Protein AF-A2A233-F1 (afdb_monomer)

Solvent-accessible surface area (backbone atoms only — not comparable to full-atom values): 4415 Å² total; per-residue (Å²): 106,65,39,57,85,78,74,37,98,52,76,19,61,50,56,48,51,51,55,52,47,69,72,44,62,76,87,52,35,57,58,53,42,49,60,37,72,51,76,63,78,85,58,66,48,86,64,47,58,59,50,46,44,53,51,40,57,72,71,46,64,89,89,57,62,75,36,67,45,67,74,134

Mean predicted aligned error: 2.72 Å

Sequence (72 aa):
FQPSMIGMEAAGIHETTYNSIMKCDVDIRKDLYGNIVLSGGSTMFPGIADRMSKEITALAPSSMKIKVVAPP

Foldseek 3Di:
DDCVVVPDPDDDPLVVLVVVLVPDDPVCSLVSQQDAEDDDPVCPPPCSQVVSQVSNCVVDDVPHDGDYDYDD

Secondary structure (DSSP, 8-state):
--GGGGT-----HHHHHHHHHHHS-HHHHHHHHTTEE--SGGGGSTTHHHHHHHHHHHHS-TTS---EE---

Radius of gyration: 12.56 Å; Cα contacts (8 Å, |Δi|>4): 73; chains: 1; bounding box: 29×20×35 Å

Organism: Lactuca sativa (NCBI:txid4236)

InterPro domains:
  IPR004000 Actin family [PF00022] (1-72)
  IPR004000 Actin family [PTHR11937] (1-66)
  IPR043129 ATPase, nucleotide binding domain [SSF53067] (1-72)

pLDDT: mean 95.52, std 3.92, rang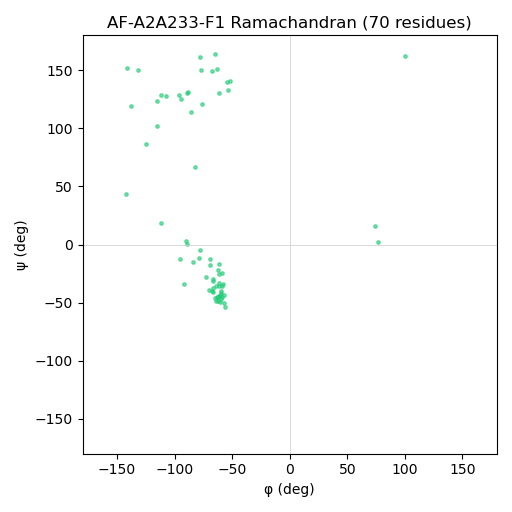e [71.25, 98.25]

Nearest PDB structures (foldseek):
  8gt2-assembly1_A  TM=9.974E-01  e=8.329E-10  Homo sapiens
  4b1v-assembly1_B  TM=9.986E-01  e=1.317E-09  Oryctolagus cuniculus
  2a5x-assembly1_A-2  TM=9.961E-01  e=1.406E-09  Oryctolagus cuniculus
  8oi6-assembly1_D  TM=9.870E-01  e=1.501E-09  Bos taurus
  5nbl-assembly2_C  TM=9.977E-01  e=1.710E-09  Saccharomyces cerevisiae S288C

Structure (mmCIF, N/CA/C/O backbone):
data_AF-A2A233-F1
#
_entry.id   AF-A2A233-F1
#
loop_
_atom_site.group_PDB
_atom_site.id
_atom_site.type_symbol
_atom_site.label_atom_id
_atom_site.label_alt_id
_atom_site.label_comp_id
_atom_site.label_asym_id
_atom_site.label_entity_id
_atom_site.label_seq_id
_atom_site.pdbx_PDB_ins_code
_atom_site.Cartn_x
_atom_site.Cartn_y
_atom_site.Cartn_z
_atom_site.occupancy
_atom_site.B_iso_or_equiv
_atom_site.auth_seq_id
_atom_site.auth_comp_id
_atom_site.auth_asym_id
_atom_site.auth_atom_id
_atom_site.pdbx_PDB_model_num
ATOM 1 N N . PHE A 1 1 ? 2.299 -0.366 -11.016 1.00 93.94 1 PHE A N 1
ATOM 2 C CA . PHE A 1 1 ? 0.924 0.141 -10.807 1.00 93.94 1 PHE A CA 1
ATOM 3 C C . PHE A 1 1 ? -0.033 -0.322 -11.897 1.00 93.94 1 PHE A C 1
ATOM 5 O O . PHE A 1 1 ? -1.131 -0.694 -11.537 1.00 93.94 1 PHE A O 1
ATOM 12 N N . GLN A 1 2 ? 0.372 -0.384 -13.172 1.00 97.12 2 GLN A N 1
ATOM 13 C CA . GLN A 1 2 ? -0.441 -0.952 -14.261 1.00 97.12 2 GLN A CA 1
ATOM 14 C C . GLN A 1 2 ? 0.341 -2.068 -14.985 1.00 97.12 2 GLN A C 1
ATOM 16 O O . GLN A 1 2 ? 1.050 -1.778 -15.947 1.00 97.12 2 GLN A O 1
ATOM 21 N N . PRO A 1 3 ? 0.295 -3.327 -14.509 1.00 97.31 3 PRO A N 1
ATOM 22 C CA . PRO A 1 3 ? 1.030 -4.436 -15.133 1.00 97.31 3 PRO A CA 1
ATOM 23 C C . PRO A 1 3 ? 0.616 -4.722 -16.586 1.00 97.31 3 PRO A C 1
ATOM 25 O O . PRO A 1 3 ? 1.434 -5.178 -17.381 1.00 97.31 3 PRO A O 1
ATOM 28 N N . SER A 1 4 ? -0.611 -4.365 -16.971 1.00 97.25 4 SER A N 1
ATOM 29 C CA . SER A 1 4 ? -1.107 -4.503 -18.346 1.00 97.25 4 SER A CA 1
ATOM 30 C C . SER A 1 4 ? -0.277 -3.741 -19.386 1.00 97.25 4 SER A C 1
ATOM 32 O O . SER A 1 4 ? -0.231 -4.158 -20.540 1.00 97.25 4 SER A O 1
ATOM 34 N N . MET A 1 5 ? 0.446 -2.682 -18.995 1.00 97.00 5 MET A N 1
ATOM 35 C CA . MET A 1 5 ? 1.336 -1.937 -19.901 1.00 97.00 5 MET A CA 1
ATOM 36 C C . MET A 1 5 ? 2.481 -2.788 -20.466 1.00 97.00 5 MET A C 1
ATOM 38 O O . MET A 1 5 ? 3.043 -2.441 -21.500 1.00 97.00 5 MET A O 1
ATOM 42 N N . ILE A 1 6 ? 2.827 -3.888 -19.793 1.00 97.06 6 ILE A N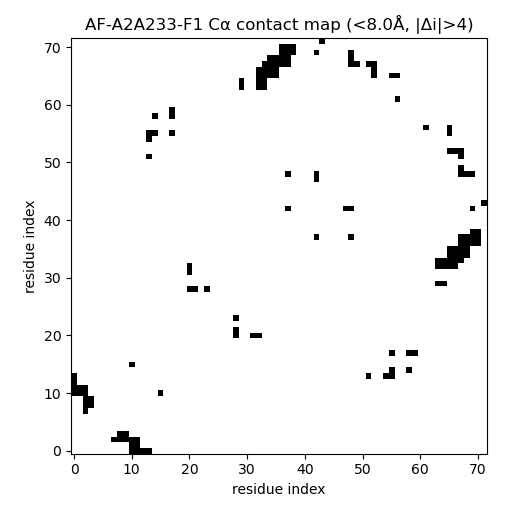 1
ATOM 43 C CA . ILE A 1 6 ? 3.838 -4.855 -20.239 1.00 97.06 6 ILE A CA 1
ATOM 44 C C . ILE A 1 6 ? 3.212 -6.206 -20.620 1.00 97.06 6 ILE A C 1
ATOM 46 O O . ILE A 1 6 ? 3.905 -7.217 -20.664 1.00 97.06 6 ILE A O 1
ATOM 50 N N . GLY A 1 7 ? 1.899 -6.237 -20.872 1.00 96.56 7 GLY A N 1
ATOM 51 C CA . GLY A 1 7 ? 1.175 -7.447 -21.271 1.00 96.56 7 GLY A CA 1
ATOM 52 C C . GLY A 1 7 ? 0.937 -8.451 -20.141 1.00 96.56 7 GLY A C 1
ATOM 53 O O . GLY A 1 7 ? 0.623 -9.604 -20.416 1.00 96.56 7 GLY A O 1
ATOM 54 N N . MET A 1 8 ? 1.089 -8.044 -18.875 1.00 97.12 8 MET A N 1
ATOM 55 C CA . MET A 1 8 ? 0.817 -8.914 -17.730 1.00 97.12 8 MET A CA 1
ATOM 56 C C . MET A 1 8 ? -0.610 -8.725 -17.212 1.00 97.12 8 MET A C 1
ATOM 58 O O . MET A 1 8 ? -0.997 -7.623 -16.817 1.00 97.12 8 MET A O 1
ATOM 62 N N . GLU A 1 9 ? -1.360 -9.822 -17.122 1.00 95.69 9 GLU A N 1
ATOM 63 C CA . GLU A 1 9 ? -2.682 -9.875 -16.486 1.00 95.69 9 GLU A CA 1
ATOM 64 C C . GLU A 1 9 ? -2.551 -10.023 -14.963 1.00 95.69 9 GLU A C 1
ATOM 66 O 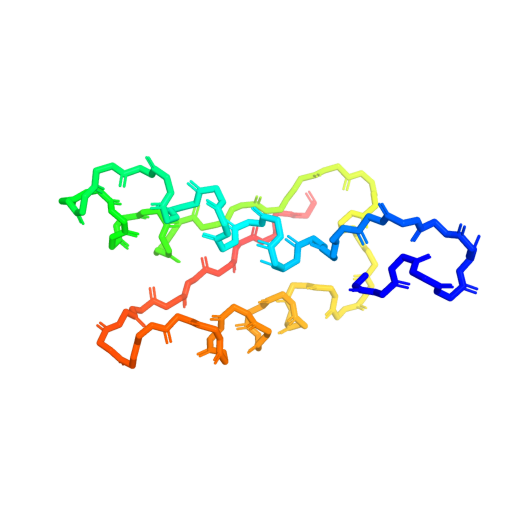O . GLU A 1 9 ? -2.867 -11.050 -14.368 1.00 95.69 9 GLU A O 1
ATOM 71 N N . ALA A 1 10 ? -2.024 -8.984 -14.320 1.00 95.81 10 ALA A N 1
ATOM 72 C CA . ALA A 1 10 ? -1.874 -8.917 -12.872 1.00 95.81 10 ALA A CA 1
ATOM 73 C C . ALA A 1 10 ? -2.402 -7.585 -12.333 1.00 95.81 10 ALA A C 1
ATOM 75 O O . ALA A 1 10 ? -2.327 -6.552 -13.001 1.00 95.81 10 ALA A O 1
ATOM 76 N N . ALA A 1 11 ? -2.899 -7.607 -11.097 1.00 97.38 11 ALA A N 1
ATOM 77 C CA . ALA A 1 11 ? -3.294 -6.397 -10.388 1.00 97.38 11 ALA A CA 1
ATOM 78 C C . ALA A 1 11 ? -2.066 -5.537 -10.055 1.00 97.38 11 ALA A C 1
ATOM 80 O O . ALA A 1 11 ? -0.961 -6.039 -9.820 1.00 97.38 11 ALA A O 1
ATOM 81 N N . GLY A 1 12 ? -2.248 -4.220 -9.999 1.00 97.81 12 GLY A N 1
ATOM 82 C CA . GLY A 1 12 ? -1.185 -3.329 -9.548 1.00 97.81 12 GLY A CA 1
ATOM 83 C C . GLY A 1 12 ? -0.830 -3.555 -8.075 1.00 97.81 12 GLY A C 1
ATOM 84 O O . GLY A 1 12 ? -1.614 -4.110 -7.310 1.00 97.81 12 GLY A O 1
ATOM 85 N N . ILE A 1 13 ? 0.328 -3.051 -7.632 1.00 97.50 13 ILE A N 1
ATOM 86 C CA . ILE A 1 13 ? 0.746 -3.197 -6.224 1.00 97.50 13 ILE A CA 1
ATOM 87 C C . ILE A 1 13 ? -0.251 -2.555 -5.243 1.00 97.50 13 ILE A C 1
ATOM 89 O O . ILE A 1 13 ? -0.610 -3.186 -4.261 1.00 97.50 13 ILE A O 1
ATOM 93 N N . HIS A 1 14 ? -0.780 -1.367 -5.556 1.00 97.81 14 HIS A N 1
ATOM 94 C CA . HIS A 1 14 ? -1.845 -0.705 -4.788 1.00 97.81 14 HIS A CA 1
ATOM 95 C C . HIS A 1 14 ? -3.107 -1.569 -4.619 1.00 97.81 14 HIS A C 1
ATOM 97 O O . HIS A 1 14 ? -3.528 -1.823 -3.493 1.00 97.81 14 HIS A O 1
ATOM 103 N N . GLU A 1 15 ? -3.669 -2.078 -5.717 1.00 98.00 15 GLU A N 1
ATOM 104 C CA . GLU A 1 15 ? -4.819 -2.989 -5.709 1.00 98.00 15 GLU A CA 1
ATOM 105 C C . GLU A 1 15 ? -4.515 -4.284 -4.960 1.00 98.00 15 GLU A C 1
ATOM 107 O O . GLU A 1 15 ? -5.321 -4.740 -4.159 1.00 98.00 15 GLU A O 1
ATOM 112 N N . THR A 1 16 ? -3.338 -4.871 -5.178 1.00 98.12 16 THR A N 1
ATOM 113 C CA . THR A 1 16 ? -2.918 -6.100 -4.493 1.00 98.12 16 THR A CA 1
ATOM 114 C C . THR A 1 16 ? -2.846 -5.887 -2.983 1.00 98.12 16 THR A C 1
ATOM 116 O O . THR A 1 16 ? -3.361 -6.706 -2.223 1.00 98.12 16 THR A O 1
ATOM 119 N N . THR A 1 17 ? -2.272 -4.768 -2.534 1.00 97.88 17 THR A N 1
ATOM 120 C CA . THR A 1 17 ? -2.233 -4.389 -1.117 1.00 97.88 17 THR A CA 1
ATOM 121 C C . THR A 1 17 ? -3.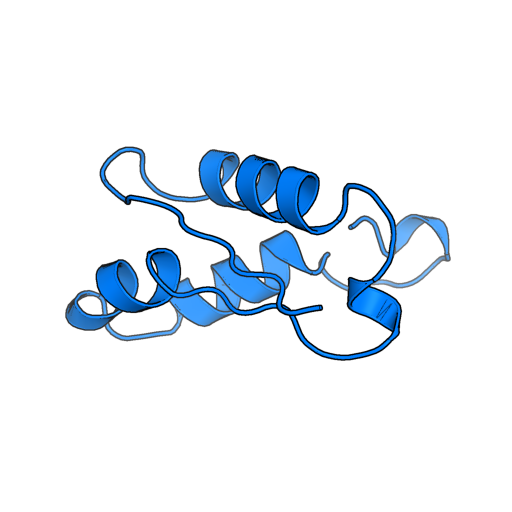638 -4.174 -0.556 1.00 97.88 17 THR A C 1
ATOM 123 O O . THR A 1 17 ? -3.963 -4.761 0.475 1.00 97.88 17 THR A O 1
ATOM 126 N N . TYR A 1 18 ? -4.492 -3.406 -1.239 1.00 97.69 18 TYR A N 1
ATOM 127 C CA . TYR A 1 18 ? -5.886 -3.193 -0.833 1.00 97.69 18 TYR A CA 1
ATOM 128 C C . TYR A 1 18 ? -6.654 -4.518 -0.714 1.00 97.69 18 TYR A C 1
ATOM 130 O O . TYR A 1 18 ? -7.249 -4.806 0.324 1.00 97.69 18 TYR A O 1
ATOM 138 N N . ASN A 1 19 ? -6.577 -5.366 -1.742 1.00 98.00 19 ASN A N 1
ATOM 139 C CA . ASN A 1 19 ? -7.238 -6.669 -1.789 1.00 98.00 19 ASN A CA 1
ATOM 140 C C . ASN A 1 19 ? -6.744 -7.599 -0.677 1.00 98.00 19 ASN A C 1
ATOM 142 O O . ASN A 1 19 ? -7.531 -8.367 -0.128 1.00 98.00 19 ASN A O 1
ATOM 146 N N . SER A 1 20 ? -5.456 -7.532 -0.332 1.00 98.25 20 SER A N 1
ATOM 147 C CA . SER A 1 20 ? -4.890 -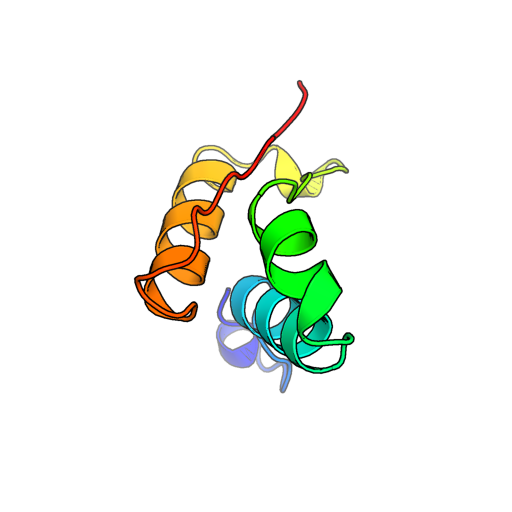8.281 0.791 1.00 98.25 20 SER A CA 1
ATOM 148 C C . SER A 1 20 ? -5.503 -7.830 2.119 1.00 98.25 20 SER A C 1
ATOM 150 O O . SER A 1 20 ? -6.030 -8.653 2.863 1.00 98.25 20 SER A O 1
ATOM 152 N N . ILE A 1 21 ? -5.556 -6.516 2.373 1.00 97.19 21 ILE A N 1
ATOM 153 C CA . ILE A 1 21 ? -6.161 -5.963 3.595 1.00 97.19 21 ILE A CA 1
ATOM 154 C C . ILE A 1 21 ? -7.667 -6.269 3.660 1.00 97.19 21 ILE A C 1
ATOM 156 O O . ILE A 1 21 ? -8.197 -6.557 4.730 1.00 97.19 21 ILE A O 1
ATOM 160 N N . MET A 1 22 ? -8.375 -6.263 2.528 1.00 96.19 22 MET A N 1
ATOM 161 C CA . MET A 1 22 ? -9.803 -6.606 2.470 1.00 96.19 22 MET A CA 1
ATOM 162 C C . MET A 1 22 ? -10.102 -8.086 2.742 1.00 96.19 22 MET A C 1
ATOM 164 O O . MET A 1 22 ? -11.241 -8.417 3.072 1.00 96.19 22 MET A O 1
ATOM 168 N N . LYS A 1 23 ? -9.106 -8.971 2.638 1.00 97.88 23 LYS A N 1
ATOM 169 C CA . LYS A 1 23 ? -9.222 -10.382 3.038 1.00 97.88 23 LYS A CA 1
ATOM 170 C C . LYS A 1 23 ? -8.969 -10.598 4.532 1.00 97.88 23 LYS A C 1
ATOM 172 O O . LYS A 1 23 ? -9.298 -11.662 5.045 1.00 97.88 23 LYS A O 1
ATOM 177 N N . CYS A 1 24 ? -8.396 -9.615 5.222 1.00 97.44 24 CYS A N 1
ATOM 178 C CA . CYS A 1 24 ? -8.182 -9.658 6.663 1.00 97.44 24 CYS A CA 1
ATOM 179 C C . CYS A 1 24 ? -9.469 -9.357 7.445 1.00 97.44 24 CYS A C 1
ATOM 181 O O . CYS A 1 24 ? -10.408 -8.743 6.921 1.00 97.44 24 CYS A O 1
ATOM 183 N N . ASP A 1 25 ? -9.479 -9.741 8.723 1.00 97.38 25 ASP A N 1
ATOM 184 C CA . ASP A 1 25 ? -10.536 -9.374 9.669 1.00 97.38 25 ASP A CA 1
ATOM 185 C C . ASP A 1 25 ? -10.724 -7.849 9.711 1.00 97.38 25 ASP A C 1
ATOM 187 O O . ASP A 1 25 ? -9.746 -7.101 9.634 1.00 97.38 25 ASP A O 1
ATOM 191 N N . VAL A 1 26 ? -11.977 -7.390 9.790 1.00 94.75 26 VAL A N 1
ATOM 192 C CA . VAL A 1 26 ? -12.333 -5.966 9.808 1.00 94.75 26 VAL A CA 1
ATOM 193 C C . VAL A 1 26 ? -11.664 -5.221 10.964 1.00 94.75 26 VAL A C 1
ATOM 195 O O . VAL A 1 26 ? -11.240 -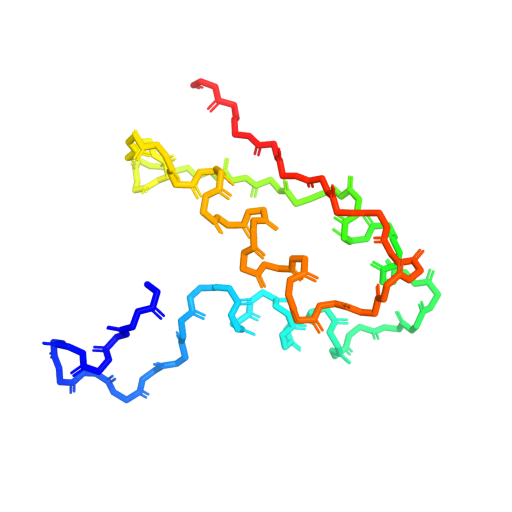4.079 10.768 1.00 94.75 26 VAL A O 1
ATOM 198 N N . ASP A 1 27 ? -11.478 -5.887 12.105 1.00 95.88 27 ASP A N 1
ATOM 199 C CA . ASP A 1 27 ? -10.934 -5.286 13.321 1.00 95.88 27 ASP A CA 1
ATOM 200 C C . ASP A 1 27 ? -9.464 -4.877 13.158 1.00 95.88 27 ASP A C 1
ATOM 202 O O . ASP A 1 27 ? -9.030 -3.875 13.726 1.00 95.88 27 ASP A O 1
ATOM 206 N N . ILE A 1 28 ? -8.704 -5.581 12.309 1.00 97.31 28 ILE A N 1
ATOM 207 C CA . ILE A 1 28 ? -7.274 -5.302 12.102 1.00 97.31 28 ILE A CA 1
ATOM 208 C C . ILE A 1 28 ? -6.993 -4.395 10.902 1.00 97.31 28 ILE A C 1
ATOM 210 O O . ILE A 1 28 ? -5.882 -3.886 10.758 1.00 97.31 28 ILE A O 1
ATOM 214 N N . ARG A 1 29 ? -7.971 -4.149 10.017 1.00 96.44 29 ARG A N 1
ATOM 215 C CA . ARG A 1 29 ? -7.728 -3.391 8.769 1.00 96.44 29 ARG A CA 1
ATOM 216 C C . ARG A 1 29 ? -7.220 -1.987 9.039 1.00 96.44 29 ARG A C 1
ATOM 218 O O . ARG A 1 29 ? -6.333 -1.516 8.333 1.00 96.44 29 ARG A O 1
ATOM 225 N N . LYS A 1 30 ? -7.772 -1.324 10.058 1.00 95.69 30 LYS A N 1
ATOM 226 C CA . LYS A 1 30 ? -7.360 0.027 10.454 1.00 95.69 30 LYS A CA 1
ATOM 227 C C . LYS A 1 30 ? -5.867 0.076 10.778 1.00 95.69 30 LYS A C 1
ATOM 229 O O . LYS A 1 30 ? -5.178 0.985 10.316 1.00 95.69 30 LYS A O 1
ATOM 234 N N . ASP A 1 31 ? -5.378 -0.921 11.506 1.00 96.44 31 ASP A N 1
ATOM 235 C CA . ASP A 1 31 ? -3.969 -1.018 11.872 1.00 96.44 31 ASP A CA 1
ATOM 236 C C . ASP A 1 31 ? -3.102 -1.343 10.655 1.00 96.44 31 ASP A C 1
ATOM 238 O O . ASP A 1 31 ? -2.043 -0.739 10.488 1.00 96.44 31 ASP A O 1
ATOM 242 N N . LEU A 1 32 ? -3.567 -2.210 9.752 1.00 97.50 32 LEU A N 1
ATOM 243 C CA . LEU A 1 32 ? -2.848 -2.519 8.512 1.00 97.50 32 LEU A CA 1
ATOM 244 C C . LEU A 1 32 ? -2.684 -1.281 7.613 1.00 97.50 32 LEU A C 1
ATOM 246 O O . LEU A 1 32 ? -1.585 -1.009 7.133 1.00 97.50 32 LEU A O 1
ATOM 250 N N . TYR A 1 33 ? -3.738 -0.482 7.429 1.00 97.12 33 TYR A N 1
ATOM 251 C CA . TYR A 1 33 ? -3.669 0.758 6.644 1.00 97.12 33 TYR A CA 1
ATOM 252 C C . TYR A 1 33 ? -2.784 1.838 7.278 1.00 97.12 33 TYR A C 1
ATOM 254 O O . TYR A 1 33 ? -2.151 2.624 6.566 1.00 97.12 33 TYR A O 1
ATOM 262 N N . GLY A 1 34 ? -2.720 1.870 8.609 1.00 96.69 34 GLY A N 1
ATOM 263 C CA . GLY A 1 34 ? -1.875 2.791 9.363 1.00 96.69 34 GLY A CA 1
ATOM 264 C C . GLY A 1 34 ? -0.395 2.395 9.424 1.00 96.69 34 GLY A C 1
ATOM 265 O O . GLY A 1 34 ? 0.397 3.158 9.980 1.00 96.69 34 GLY A O 1
ATOM 266 N N . ASN A 1 35 ? -0.013 1.231 8.887 1.00 96.69 35 ASN A N 1
ATOM 267 C CA . ASN A 1 35 ? 1.331 0.665 9.028 1.00 96.69 35 ASN A CA 1
ATOM 268 C C . ASN A 1 35 ? 1.828 -0.031 7.745 1.00 96.69 35 ASN A C 1
ATOM 270 O O . ASN A 1 35 ? 2.419 -1.108 7.802 1.00 96.69 35 ASN A O 1
ATOM 274 N N . ILE A 1 36 ? 1.620 0.576 6.573 1.00 97.38 36 ILE A N 1
ATOM 275 C CA . ILE A 1 36 ? 2.154 0.041 5.312 1.00 97.38 36 ILE A CA 1
ATOM 276 C C . ILE A 1 36 ? 3.654 0.347 5.240 1.00 97.38 36 ILE A C 1
ATOM 278 O O . ILE A 1 36 ? 4.049 1.512 5.250 1.00 97.38 36 ILE A O 1
ATOM 282 N N . VAL A 1 37 ? 4.489 -0.687 5.132 1.00 97.12 37 VAL A N 1
ATOM 283 C CA . VAL A 1 37 ? 5.950 -0.555 5.008 1.00 97.12 37 VAL A CA 1
ATOM 284 C C . VAL A 1 37 ? 6.390 -0.987 3.614 1.00 97.12 37 VAL A C 1
ATOM 286 O O . VAL A 1 37 ? 6.034 -2.068 3.151 1.00 97.12 37 VAL A O 1
ATOM 289 N N . LEU A 1 38 ? 7.167 -0.138 2.947 1.00 96.88 38 LEU A N 1
ATOM 290 C CA . LEU A 1 38 ? 7.809 -0.440 1.674 1.00 96.88 38 LEU A CA 1
ATOM 291 C C . LEU A 1 38 ? 9.242 -0.908 1.924 1.00 96.88 38 LEU A C 1
ATOM 293 O O . LEU A 1 38 ? 9.990 -0.241 2.633 1.00 96.88 38 LEU A O 1
ATOM 297 N N . SER A 1 39 ? 9.619 -2.049 1.352 1.00 95.44 39 SER A N 1
ATOM 298 C CA . SER A 1 39 ? 10.960 -2.615 1.490 1.00 95.44 39 SER A CA 1
ATOM 299 C C . SER A 1 39 ? 11.455 -3.252 0.188 1.00 95.44 39 SER A C 1
ATOM 301 O O . SER A 1 39 ? 10.671 -3.741 -0.629 1.00 95.44 39 SER A O 1
ATOM 303 N N . GLY A 1 40 ? 12.781 -3.266 0.017 1.00 94.94 40 GLY A N 1
ATOM 304 C CA . GLY A 1 40 ? 13.472 -3.831 -1.146 1.00 94.94 40 GLY A CA 1
ATOM 305 C C . GLY A 1 40 ? 13.915 -2.786 -2.177 1.00 94.94 40 GLY A C 1
ATOM 306 O O . GLY A 1 40 ? 13.426 -1.663 -2.216 1.00 94.94 40 GLY A O 1
ATOM 307 N N . GLY A 1 41 ? 14.852 -3.154 -3.058 1.00 95.31 41 GLY A N 1
ATOM 308 C CA . GLY A 1 41 ? 15.461 -2.201 -4.001 1.00 95.31 41 GLY A CA 1
ATOM 309 C C . GLY A 1 41 ? 14.459 -1.518 -4.941 1.00 95.31 41 GLY A C 1
ATOM 310 O O . GLY A 1 41 ? 14.579 -0.330 -5.225 1.00 95.31 41 GLY A O 1
ATOM 311 N N . SER A 1 42 ? 13.412 -2.228 -5.372 1.00 93.62 42 SER A N 1
ATOM 312 C CA . SER A 1 42 ? 12.363 -1.662 -6.233 1.00 93.62 42 SER A CA 1
ATOM 313 C C . SER A 1 42 ? 11.469 -0.637 -5.527 1.00 93.62 42 SER A C 1
ATOM 315 O O . SER A 1 42 ? 10.730 0.072 -6.204 1.00 93.62 42 SER A O 1
ATOM 317 N N . THR A 1 43 ? 11.514 -0.520 -4.196 1.00 95.31 43 THR A N 1
ATOM 318 C CA . THR A 1 43 ? 10.790 0.531 -3.464 1.00 95.31 43 THR A CA 1
ATOM 319 C C . THR A 1 43 ? 11.604 1.809 -3.280 1.00 95.31 43 THR A C 1
ATOM 321 O O . THR A 1 43 ? 11.111 2.750 -2.669 1.00 95.31 43 THR A O 1
ATOM 324 N N . MET A 1 44 ? 12.818 1.869 -3.834 1.00 94.56 44 MET A N 1
ATOM 325 C CA . MET A 1 44 ? 13.682 3.054 -3.792 1.00 94.56 44 MET A CA 1
ATOM 326 C C . MET A 1 44 ? 13.455 4.009 -4.972 1.00 94.56 44 MET A C 1
ATOM 328 O O . MET A 1 44 ? 14.128 5.033 -5.078 1.00 94.56 44 MET A O 1
ATOM 332 N N . PHE A 1 45 ? 12.522 3.700 -5.881 1.00 94.81 45 PHE A N 1
ATOM 333 C CA . PHE A 1 45 ? 12.185 4.621 -6.964 1.00 94.81 45 PHE A CA 1
ATOM 334 C C . PHE A 1 45 ? 11.632 5.943 -6.400 1.00 94.81 45 PHE A C 1
ATOM 336 O O . PHE A 1 45 ? 10.701 5.913 -5.587 1.00 94.81 45 PHE A O 1
ATOM 343 N N . PRO A 1 46 ? 12.140 7.108 -6.845 1.00 95.62 46 PRO A N 1
ATOM 344 C CA . PRO A 1 46 ? 11.633 8.401 -6.397 1.00 95.62 46 PRO A CA 1
ATOM 345 C C . PRO A 1 46 ? 10.113 8.523 -6.579 1.00 95.62 46 PRO A C 1
ATOM 347 O O . PRO A 1 46 ? 9.572 8.190 -7.633 1.00 95.62 46 PRO A O 1
ATOM 350 N N . GLY A 1 47 ? 9.418 8.991 -5.539 1.00 95.69 47 GLY A N 1
ATOM 351 C CA . GLY A 1 47 ? 7.966 9.206 -5.552 1.00 95.69 47 GLY A CA 1
ATOM 352 C C . GLY A 1 47 ? 7.106 7.942 -5.421 1.00 95.69 47 GLY A C 1
ATOM 353 O O . GLY A 1 47 ? 5.878 8.039 -5.451 1.00 95.69 47 GLY A O 1
ATOM 354 N N . ILE A 1 48 ? 7.696 6.750 -5.254 1.00 96.19 48 ILE A N 1
ATOM 355 C CA . ILE A 1 48 ? 6.905 5.517 -5.121 1.00 96.19 48 ILE A CA 1
ATOM 356 C C . ILE A 1 48 ? 6.079 5.483 -3.830 1.00 96.19 48 ILE A C 1
ATOM 358 O O . ILE A 1 48 ? 4.931 5.040 -3.862 1.00 96.19 48 ILE A O 1
ATOM 362 N N . ALA A 1 49 ? 6.621 5.997 -2.720 1.00 96.19 49 ALA A N 1
ATOM 363 C CA . ALA A 1 49 ? 5.911 6.094 -1.446 1.00 96.19 49 ALA A CA 1
ATOM 364 C C . ALA A 1 49 ? 4.709 7.046 -1.545 1.00 96.19 49 ALA A C 1
ATOM 366 O O . ALA A 1 49 ? 3.599 6.680 -1.152 1.00 96.19 49 ALA A O 1
ATOM 367 N N . ASP A 1 50 ? 4.907 8.219 -2.153 1.00 96.56 50 ASP A N 1
ATOM 368 C CA . ASP A 1 50 ? 3.848 9.210 -2.370 1.0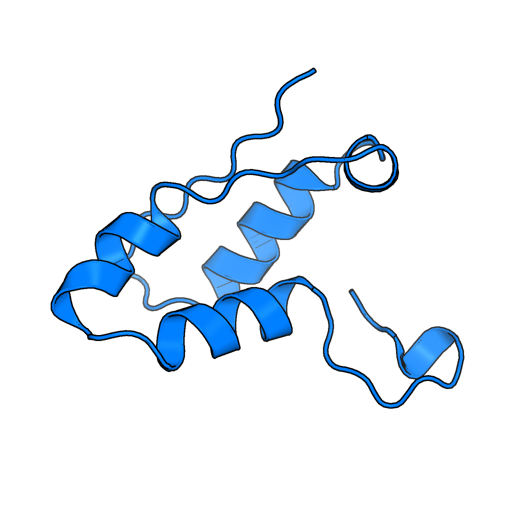0 96.56 50 ASP A CA 1
ATOM 369 C C . ASP A 1 50 ? 2.745 8.654 -3.265 1.00 96.56 50 ASP A C 1
ATOM 371 O O . ASP A 1 50 ? 1.555 8.769 -2.957 1.00 96.56 50 ASP A O 1
ATOM 375 N N . ARG A 1 51 ? 3.133 7.985 -4.358 1.00 97.56 51 ARG A N 1
ATOM 376 C CA . ARG A 1 51 ? 2.170 7.346 -5.246 1.00 97.56 51 ARG A CA 1
ATOM 377 C C . ARG A 1 51 ? 1.407 6.234 -4.538 1.00 97.56 51 ARG A C 1
ATOM 379 O O . ARG A 1 51 ? 0.188 6.196 -4.649 1.00 97.56 51 ARG A O 1
ATOM 386 N N . MET A 1 52 ? 2.081 5.369 -3.785 1.00 97.62 52 MET A N 1
ATOM 387 C C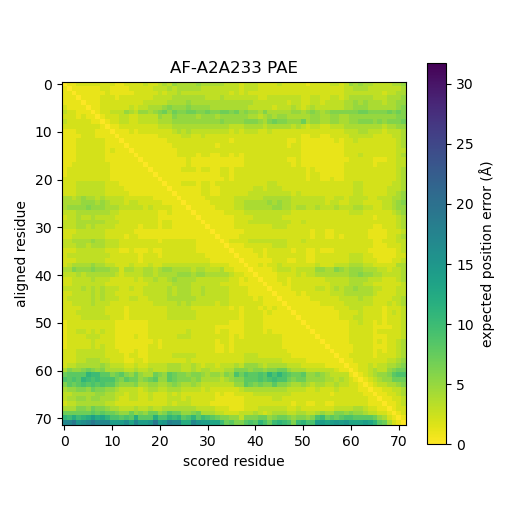A . MET A 1 52 ? 1.411 4.317 -3.020 1.00 97.62 52 MET A CA 1
ATOM 388 C C . MET A 1 52 ? 0.398 4.905 -2.029 1.00 97.62 52 MET A C 1
ATOM 390 O O . MET A 1 52 ? -0.740 4.449 -1.974 1.00 97.62 52 MET A O 1
ATOM 394 N N . SER A 1 53 ? 0.781 5.956 -1.299 1.00 96.88 53 SER A N 1
ATOM 395 C CA . SER A 1 53 ? -0.099 6.648 -0.352 1.00 96.88 53 SER A CA 1
ATOM 396 C C . SER A 1 53 ? -1.345 7.216 -1.039 1.00 96.88 53 SER A C 1
ATOM 398 O O . SER A 1 53 ? -2.469 6.980 -0.588 1.00 96.88 53 SER A O 1
ATOM 400 N N . LYS A 1 54 ? -1.167 7.895 -2.180 1.00 97.25 54 LYS A N 1
ATOM 401 C CA . LYS A 1 54 ? -2.265 8.455 -2.979 1.00 97.25 54 LYS A CA 1
ATOM 402 C C . LYS A 1 54 ? -3.229 7.378 -3.477 1.00 97.25 54 LYS A C 1
ATOM 404 O O . LYS A 1 54 ? -4.438 7.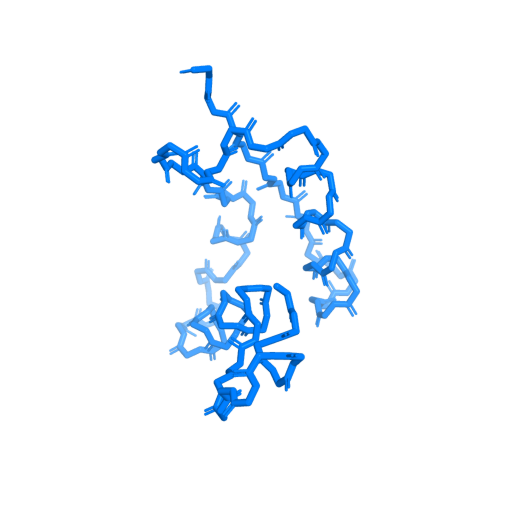520 -3.320 1.00 97.25 54 LYS A O 1
ATOM 409 N N . GLU A 1 55 ? -2.698 6.317 -4.073 1.00 98.00 55 GLU A N 1
ATOM 410 C CA . GLU A 1 55 ? -3.492 5.247 -4.687 1.00 98.00 55 GLU A CA 1
ATOM 411 C C . GLU A 1 55 ? -4.274 4.456 -3.622 1.00 98.00 55 GLU A C 1
ATOM 413 O O . GLU A 1 55 ? -5.457 4.180 -3.798 1.00 98.00 55 GLU A O 1
ATOM 418 N N . ILE A 1 56 ? -3.660 4.160 -2.469 1.00 97.44 56 ILE A N 1
ATOM 419 C CA . ILE A 1 56 ? -4.355 3.491 -1.358 1.00 97.44 56 ILE A CA 1
ATOM 420 C C . ILE A 1 56 ? -5.426 4.392 -0.740 1.00 97.44 56 ILE A C 1
ATOM 422 O O . ILE A 1 56 ? -6.517 3.913 -0.446 1.00 97.44 56 ILE A O 1
ATOM 426 N N . THR A 1 57 ? -5.156 5.690 -0.584 1.00 96.69 57 THR A N 1
ATOM 427 C CA . THR A 1 57 ? -6.151 6.652 -0.077 1.00 96.69 57 THR A CA 1
ATOM 428 C C . THR A 1 57 ? -7.375 6.741 -0.990 1.00 96.69 57 THR A C 1
ATOM 430 O O . THR A 1 57 ? -8.482 6.927 -0.500 1.00 96.69 57 THR A O 1
ATOM 433 N N . ALA A 1 58 ? -7.199 6.575 -2.305 1.00 96.62 58 ALA A N 1
ATOM 434 C CA . ALA A 1 58 ? -8.307 6.561 -3.257 1.00 96.62 58 ALA A CA 1
ATOM 435 C C . ALA A 1 58 ? -9.165 5.281 -3.185 1.00 96.62 58 ALA A C 1
ATOM 437 O O . ALA A 1 58 ? -10.349 5.331 -3.510 1.00 96.62 58 ALA A O 1
ATOM 438 N N . LEU A 1 59 ? -8.585 4.147 -2.774 1.00 95.94 59 LEU A N 1
ATOM 439 C CA . LEU A 1 59 ? -9.277 2.853 -2.679 1.00 95.94 59 LEU A CA 1
ATOM 440 C C . LEU A 1 59 ? -9.890 2.590 -1.295 1.00 95.94 59 LEU A C 1
ATOM 442 O O . LEU A 1 59 ? -10.917 1.919 -1.179 1.00 95.94 59 LEU A O 1
ATOM 446 N N . ALA A 1 60 ? -9.243 3.064 -0.232 1.00 93.31 60 ALA A N 1
ATOM 447 C CA . ALA A 1 60 ? -9.671 2.815 1.135 1.00 93.31 60 ALA A CA 1
ATOM 448 C C . ALA A 1 60 ? -10.881 3.691 1.531 1.00 93.31 60 ALA A C 1
ATOM 450 O O . ALA A 1 60 ? -11.013 4.823 1.066 1.00 93.31 60 ALA A O 1
ATOM 451 N N . PRO A 1 61 ? -11.755 3.209 2.435 1.00 90.75 61 PRO A N 1
ATOM 452 C CA . PRO A 1 61 ? -12.790 4.032 3.056 1.00 90.75 61 PRO A CA 1
ATOM 453 C C . PRO A 1 61 ? -12.227 5.326 3.662 1.00 90.75 61 PRO A C 1
ATOM 455 O O . PRO A 1 61 ? -11.193 5.307 4.327 1.00 90.75 61 PRO A O 1
ATOM 458 N N . SER A 1 62 ? -12.954 6.438 3.521 1.00 88.81 62 SER A N 1
ATOM 459 C CA . SER A 1 62 ? -12.525 7.775 3.974 1.00 88.81 62 SER A CA 1
ATOM 460 C C . SER A 1 62 ? -12.281 7.899 5.485 1.00 88.81 62 SER A C 1
ATOM 462 O O . SER A 1 62 ? -11.626 8.838 5.929 1.00 88.81 62 SER A O 1
ATOM 464 N N . SER A 1 63 ? -12.781 6.953 6.286 1.00 89.38 63 SER A N 1
ATOM 465 C CA . SER A 1 63 ? -12.539 6.868 7.730 1.00 89.38 63 SER A CA 1
ATOM 466 C C . SER A 1 63 ? -11.169 6.282 8.099 1.00 89.38 63 SER A C 1
ATOM 468 O O . SER A 1 63 ? -10.773 6.344 9.266 1.00 89.38 63 SER A O 1
ATOM 470 N N . MET A 1 64 ? -10.440 5.699 7.142 1.00 91.88 64 MET A N 1
ATOM 471 C CA . MET A 1 64 ? -9.141 5.076 7.386 1.00 91.88 64 MET A CA 1
ATOM 472 C C . MET A 1 64 ? -8.005 6.080 7.223 1.00 91.88 64 MET A C 1
ATOM 474 O O . MET A 1 64 ? -7.888 6.775 6.217 1.00 91.88 64 MET A O 1
ATOM 478 N N . LYS A 1 65 ? -7.114 6.121 8.216 1.00 93.62 65 LYS A N 1
ATOM 479 C CA . LYS A 1 65 ? -5.873 6.887 8.130 1.00 93.62 65 LYS A CA 1
ATOM 480 C C . LYS A 1 65 ? -4.811 6.035 7.442 1.00 93.62 65 LYS A C 1
ATOM 482 O O . LYS A 1 65 ? -4.367 5.040 8.008 1.00 93.62 65 LYS A O 1
ATOM 487 N N . ILE A 1 66 ? -4.392 6.455 6.254 1.00 96.50 66 ILE A N 1
ATOM 488 C CA . ILE A 1 66 ? -3.350 5.772 5.486 1.00 96.50 66 ILE A CA 1
ATOM 489 C C . ILE A 1 66 ? -1.980 6.312 5.889 1.00 96.50 66 ILE A C 1
ATOM 491 O O . ILE A 1 66 ? -1.771 7.526 5.938 1.00 96.50 66 ILE A O 1
ATOM 495 N N . LYS A 1 67 ? -1.035 5.415 6.173 1.00 96.62 67 LYS A N 1
ATOM 496 C CA . LYS A 1 67 ? 0.365 5.773 6.407 1.00 96.62 67 LYS A CA 1
ATOM 497 C C . LYS A 1 67 ? 1.269 4.769 5.705 1.00 96.62 67 LYS A C 1
ATOM 499 O O . LYS A 1 67 ? 1.256 3.582 6.020 1.00 96.62 67 LYS A O 1
ATOM 504 N N . VAL A 1 68 ? 2.071 5.286 4.782 1.00 96.69 68 VAL A N 1
ATOM 505 C CA . VAL A 1 68 ? 3.105 4.536 4.069 1.00 96.69 68 VAL A CA 1
ATOM 506 C C . VAL A 1 68 ? 4.465 4.973 4.600 1.00 96.69 68 VAL A C 1
ATOM 508 O O . VAL A 1 68 ? 4.754 6.167 4.663 1.00 96.69 68 VAL A O 1
ATOM 511 N N . VAL A 1 69 ? 5.289 4.012 5.002 1.00 94.00 69 VAL A N 1
ATOM 512 C CA . VAL A 1 69 ? 6.654 4.223 5.487 1.00 94.00 69 VAL A CA 1
ATOM 513 C C . VAL A 1 69 ? 7.614 3.567 4.504 1.00 94.00 69 VAL A C 1
ATOM 515 O O . VAL A 1 69 ? 7.515 2.370 4.251 1.00 94.00 69 VAL A O 1
ATOM 518 N N . ALA A 1 70 ? 8.546 4.347 3.967 1.00 90.38 70 ALA A N 1
ATOM 519 C CA . ALA A 1 70 ? 9.659 3.859 3.161 1.00 90.38 70 ALA A CA 1
ATOM 520 C C . ALA A 1 70 ? 10.961 4.160 3.922 1.00 90.38 70 ALA A C 1
ATOM 522 O O . ALA A 1 70 ? 11.365 5.323 3.977 1.00 90.38 70 ALA A O 1
ATOM 523 N N . PRO A 1 71 ? 11.564 3.163 4.592 1.00 81.06 71 PRO A N 1
ATOM 524 C CA . PRO A 1 71 ? 12.890 3.302 5.180 1.00 81.06 71 PRO A CA 1
ATOM 525 C C . PRO A 1 71 ? 13.950 3.548 4.086 1.00 81.06 71 PRO A C 1
ATOM 527 O O . PRO A 1 71 ? 13.741 3.101 2.955 1.00 81.06 71 PRO A O 1
ATOM 530 N N . PRO A 1 72 ? 15.046 4.259 4.406 1.00 71.25 72 PRO A N 1
ATOM 531 C CA . PRO A 1 72 ? 16.165 4.471 3.488 1.00 71.25 72 PRO A CA 1
ATOM 532 C C . PRO A 1 72 ? 16.951 3.190 3.180 1.00 71.25 72 PRO A C 1
ATOM 534 O O . PRO A 1 72 ? 16.929 2.253 4.014 1.00 71.25 72 PRO A O 1
#